Protein AF-A0A534IBG1-F1 (afdb_monomer_lite)

Structure (mmCIF, N/CA/C/O backbone):
data_AF-A0A534IBG1-F1
#
_entry.id   AF-A0A534IBG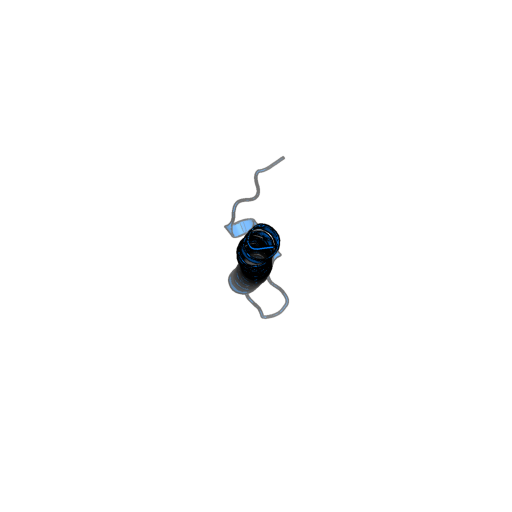1-F1
#
loop_
_atom_site.group_PDB
_atom_site.id
_atom_site.type_symbol
_atom_site.label_atom_id
_atom_site.label_alt_id
_atom_site.label_comp_id
_atom_site.label_asym_id
_atom_site.label_entity_id
_atom_site.label_seq_id
_atom_site.pdbx_PDB_ins_code
_atom_site.Cartn_x
_atom_site.Cartn_y
_atom_site.Cartn_z
_atom_site.occupancy
_atom_site.B_iso_or_equiv
_atom_site.auth_seq_id
_atom_site.auth_comp_id
_atom_site.auth_asym_id
_atom_site.auth_atom_id
_atom_site.pdbx_PDB_model_num
ATOM 1 N N . MET A 1 1 ? 4.230 24.078 -19.502 1.00 48.56 1 MET A N 1
ATOM 2 C CA . MET A 1 1 ? 4.314 22.976 -18.520 1.00 48.56 1 MET A CA 1
ATOM 3 C C . MET A 1 1 ? 3.468 21.836 -19.071 1.00 48.56 1 MET A C 1
ATOM 5 O O . MET A 1 1 ? 2.251 21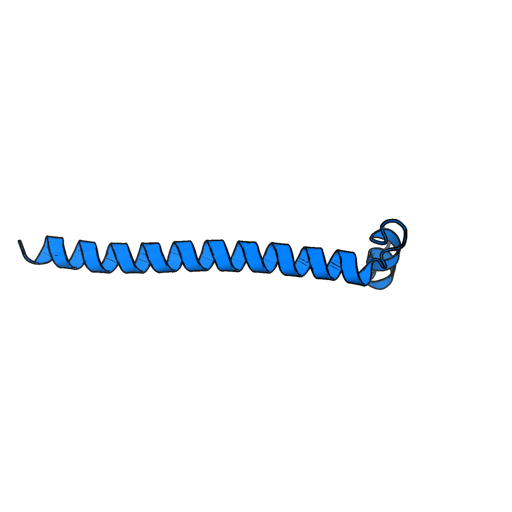.905 -18.986 1.00 48.56 1 MET A O 1
ATOM 9 N N . ALA A 1 2 ? 4.071 20.903 -19.814 1.00 55.28 2 ALA A N 1
ATOM 10 C CA . ALA A 1 2 ? 3.309 19.865 -20.510 1.00 55.28 2 ALA A CA 1
ATOM 11 C C . ALA A 1 2 ? 2.666 18.914 -19.487 1.00 55.28 2 ALA A C 1
ATOM 13 O O . ALA A 1 2 ? 3.358 18.426 -18.593 1.00 55.28 2 ALA A O 1
ATOM 14 N N . MET A 1 3 ? 1.358 18.666 -19.608 1.00 57.53 3 MET A N 1
ATOM 15 C CA . MET A 1 3 ? 0.681 17.612 -18.850 1.00 57.53 3 MET A CA 1
ATOM 16 C C . MET A 1 3 ? 1.331 16.269 -19.198 1.00 57.53 3 MET A C 1
ATOM 18 O O . MET A 1 3 ? 1.225 15.794 -20.327 1.00 57.53 3 MET A O 1
ATOM 22 N N . VAL A 1 4 ? 2.026 15.657 -18.239 1.00 70.94 4 VAL A N 1
ATOM 23 C CA . VAL A 1 4 ? 2.529 14.289 -18.393 1.00 70.94 4 VAL A CA 1
ATOM 24 C C . VAL A 1 4 ? 1.333 13.341 -18.357 1.00 70.94 4 VAL A C 1
ATOM 26 O O . VAL A 1 4 ? 0.672 13.204 -17.332 1.00 70.94 4 VAL A O 1
ATOM 29 N N . GLY A 1 5 ? 1.051 12.691 -19.486 1.00 76.06 5 GLY A N 1
ATOM 30 C CA . GLY A 1 5 ? 0.048 11.631 -19.563 1.00 76.06 5 GLY A CA 1
ATOM 31 C C . GLY A 1 5 ? 0.507 10.342 -18.872 1.00 76.06 5 GLY A C 1
ATOM 32 O O . GLY A 1 5 ? 1.705 10.103 -18.704 1.00 76.06 5 GLY A O 1
ATOM 33 N N . LEU A 1 6 ? -0.452 9.472 -18.535 1.00 73.75 6 LEU A N 1
ATOM 34 C CA . LEU A 1 6 ? -0.229 8.130 -17.970 1.00 73.75 6 LEU A CA 1
ATOM 35 C C . LEU A 1 6 ? 0.918 7.327 -18.627 1.00 73.75 6 LEU A C 1
ATOM 37 O O . LEU A 1 6 ? 1.735 6.781 -17.886 1.00 73.75 6 LEU A O 1
ATOM 41 N N . PRO A 1 7 ? 1.071 7.273 -19.969 1.00 75.69 7 PRO A N 1
ATOM 42 C CA . PRO A 1 7 ? 2.195 6.555 -20.580 1.00 75.69 7 PRO A CA 1
ATOM 43 C C . PRO A 1 7 ? 3.568 7.150 -20.225 1.00 75.69 7 PRO A C 1
ATOM 45 O O . PRO A 1 7 ? 4.529 6.405 -20.041 1.00 75.69 7 PRO A O 1
ATOM 48 N N . GLY A 1 8 ? 3.664 8.473 -20.062 1.00 76.75 8 GLY A N 1
ATOM 49 C CA . GLY A 1 8 ? 4.896 9.140 -19.633 1.00 76.75 8 GLY A CA 1
ATOM 50 C C . GLY A 1 8 ? 5.246 8.860 -18.169 1.00 76.75 8 GLY A C 1
ATOM 51 O O . GLY A 1 8 ? 6.421 8.727 -17.833 1.00 76.75 8 GLY A O 1
ATOM 52 N N . LEU A 1 9 ? 4.234 8.707 -17.309 1.00 78.75 9 LEU A N 1
ATOM 53 C CA . LEU A 1 9 ? 4.407 8.278 -15.916 1.00 78.75 9 LEU A CA 1
ATOM 54 C C . LEU A 1 9 ? 4.909 6.833 -15.832 1.00 78.75 9 LEU A C 1
ATOM 56 O O . LEU A 1 9 ? 5.888 6.572 -15.141 1.00 78.75 9 LEU A O 1
ATOM 60 N N . CYS A 1 10 ? 4.303 5.908 -16.580 1.00 76.38 10 CYS A N 1
ATOM 61 C CA . CYS A 1 10 ? 4.719 4.503 -16.599 1.00 76.38 10 CYS A CA 1
ATOM 62 C C . CYS A 1 10 ? 6.144 4.319 -17.140 1.00 76.38 10 CYS A C 1
ATOM 64 O O . CYS A 1 10 ? 6.891 3.501 -16.614 1.00 76.38 10 CYS A O 1
ATOM 66 N N . ALA A 1 11 ? 6.555 5.096 -18.147 1.00 76.12 11 ALA A N 1
ATOM 67 C CA . ALA A 1 11 ? 7.928 5.050 -18.651 1.00 76.12 11 ALA A CA 1
ATOM 68 C C . ALA A 1 11 ? 8.957 5.482 -17.590 1.00 76.12 11 ALA A C 1
ATOM 70 O O . ALA A 1 11 ? 10.054 4.935 -17.537 1.00 76.12 11 ALA A O 1
ATOM 71 N N . ARG A 1 12 ? 8.599 6.437 -16.719 1.00 79.62 12 ARG A N 1
ATOM 72 C CA . ARG A 1 12 ? 9.470 6.914 -15.630 1.00 79.62 12 ARG A CA 1
ATOM 73 C C . ARG A 1 12 ? 9.404 6.075 -14.359 1.00 79.62 12 ARG A C 1
ATOM 75 O O . ARG A 1 12 ? 10.352 6.088 -13.586 1.00 79.62 12 ARG A O 1
ATOM 82 N N . ALA A 1 13 ? 8.300 5.370 -14.139 1.00 78.44 13 ALA A N 1
ATOM 83 C CA . ALA A 1 13 ? 8.115 4.487 -12.994 1.00 78.44 13 ALA A CA 1
ATOM 84 C C . ALA A 1 13 ? 8.776 3.112 -13.181 1.00 78.44 13 ALA A C 1
ATOM 86 O O . ALA A 1 13 ? 8.714 2.290 -12.272 1.00 78.44 13 ALA A O 1
ATOM 87 N N . ALA A 1 14 ? 9.370 2.827 -14.344 1.00 83.06 14 ALA A N 1
ATOM 88 C CA . ALA A 1 14 ? 10.124 1.598 -14.554 1.00 83.06 14 ALA A CA 1
ATOM 89 C C . ALA A 1 14 ? 11.369 1.582 -13.652 1.00 83.06 14 ALA A C 1
ATOM 91 O O . ALA A 1 14 ? 12.178 2.510 -13.679 1.00 83.06 14 ALA A O 1
ATOM 92 N N . VAL A 1 15 ? 11.516 0.525 -12.852 1.00 81.56 15 VAL A N 1
ATOM 93 C CA . VAL A 1 15 ? 12.643 0.352 -11.925 1.00 81.56 15 VAL A CA 1
ATOM 94 C C . VAL A 1 15 ? 13.407 -0.902 -12.331 1.00 81.56 15 VAL A C 1
ATOM 96 O O . VAL A 1 15 ? 12.960 -2.025 -12.100 1.00 81.56 15 VAL A O 1
ATOM 99 N N . GLY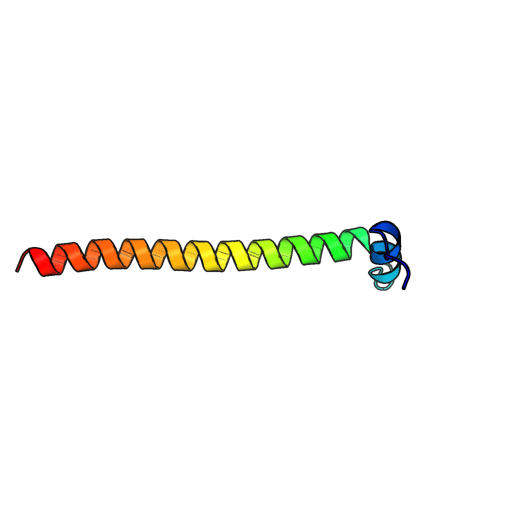 A 1 16 ? 14.567 -0.713 -12.963 1.00 81.38 16 GLY A N 1
ATOM 100 C CA . GLY A 1 16 ? 15.386 -1.815 -13.470 1.00 81.38 16 GLY A CA 1
ATOM 101 C C . GLY A 1 16 ? 14.617 -2.677 -14.488 1.00 81.38 16 GLY A C 1
ATOM 102 O O . GLY A 1 16 ? 14.0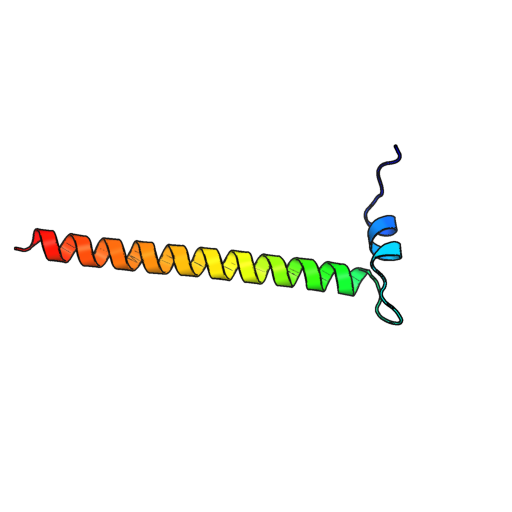55 -2.122 -15.430 1.00 81.38 16 GLY A O 1
ATOM 103 N N . PRO A 1 17 ? 14.560 -4.014 -14.329 1.00 85.12 17 PRO A N 1
ATOM 104 C CA . PRO A 1 17 ? 13.811 -4.896 -15.229 1.00 85.12 17 PRO A CA 1
ATOM 105 C C . PRO A 1 17 ? 12.289 -4.869 -14.994 1.00 85.12 17 PRO A C 1
ATOM 107 O O . PRO A 1 17 ? 11.552 -5.550 -15.705 1.00 85.12 17 PRO A O 1
ATOM 110 N N . ILE A 1 18 ? 11.801 -4.130 -13.990 1.00 84.62 18 ILE A N 1
ATOM 111 C CA . ILE A 1 18 ? 10.383 -4.106 -13.623 1.00 84.62 18 ILE A CA 1
ATOM 112 C C . ILE A 1 18 ? 9.670 -3.021 -14.445 1.00 84.62 18 ILE A C 1
ATOM 114 O O . ILE A 1 18 ? 10.010 -1.838 -14.323 1.00 84.62 18 ILE A O 1
ATOM 118 N N . PRO A 1 19 ? 8.660 -3.379 -15.258 1.00 86.81 19 PRO A N 1
ATOM 119 C CA . PRO A 1 19 ? 7.937 -2.417 -16.075 1.00 86.81 19 PRO A CA 1
ATOM 120 C C . PRO A 1 19 ? 7.122 -1.465 -15.190 1.00 86.81 19 PRO A C 1
ATOM 122 O O . PRO A 1 19 ? 6.513 -1.864 -14.194 1.00 86.81 19 PRO A O 1
ATOM 125 N N . GLY A 1 20 ? 7.091 -0.179 -15.546 1.00 85.38 20 GLY A N 1
ATOM 126 C CA . GLY A 1 20 ? 6.505 0.842 -14.674 1.00 85.38 20 GLY A CA 1
ATOM 127 C C . GLY A 1 20 ? 4.991 0.739 -14.486 1.00 85.38 20 GLY A C 1
ATOM 128 O O . GLY A 1 20 ? 4.472 1.260 -13.505 1.00 85.38 20 GLY A O 1
ATOM 129 N N . ASN A 1 21 ? 4.273 0.011 -15.348 1.00 86.56 21 ASN A N 1
ATOM 130 C CA . ASN A 1 21 ? 2.864 -0.321 -15.113 1.00 86.56 21 ASN A CA 1
ATOM 131 C C . ASN A 1 21 ? 2.676 -1.182 -13.849 1.00 86.56 21 ASN A C 1
ATOM 133 O O . ASN A 1 21 ? 1.749 -0.931 -13.084 1.00 86.56 21 ASN A O 1
ATOM 137 N N . LEU A 1 22 ? 3.568 -2.147 -13.596 1.00 89.12 22 LEU A N 1
ATOM 138 C CA . LEU A 1 22 ? 3.545 -2.982 -12.394 1.00 89.12 22 LEU A CA 1
ATOM 139 C C . LEU A 1 22 ? 3.916 -2.174 -11.155 1.00 89.12 22 LEU A C 1
ATOM 141 O O . LEU A 1 22 ? 3.304 -2.360 -10.108 1.00 89.12 22 LEU A O 1
ATOM 145 N N . VAL A 1 23 ? 4.862 -1.241 -11.276 1.00 91.12 23 VAL A N 1
ATOM 146 C CA . VAL A 1 23 ? 5.246 -0.347 -10.173 1.00 91.12 23 VAL A CA 1
ATOM 147 C C . VAL A 1 23 ? 4.085 0.570 -9.787 1.00 91.12 23 VAL A C 1
ATOM 149 O O . VAL A 1 23 ? 3.749 0.682 -8.608 1.00 91.12 23 VAL A O 1
ATOM 152 N N . VAL A 1 24 ? 3.418 1.175 -10.774 1.00 90.81 24 VAL A N 1
ATOM 153 C CA . VAL A 1 24 ? 2.225 2.001 -10.543 1.00 90.81 24 VAL A CA 1
ATOM 154 C C . VAL A 1 24 ? 1.097 1.165 -9.938 1.00 90.81 24 VAL A C 1
ATOM 156 O O . VAL A 1 24 ? 0.494 1.591 -8.955 1.00 90.81 24 VAL A O 1
ATOM 159 N N . LEU A 1 25 ? 0.839 -0.040 -10.459 1.00 92.62 25 LEU A N 1
ATOM 160 C CA . LEU A 1 25 ? -0.183 -0.939 -9.921 1.00 92.62 25 LEU A CA 1
ATOM 161 C C . LEU A 1 25 ? 0.112 -1.334 -8.467 1.00 92.62 25 LEU A C 1
ATOM 163 O O . LEU A 1 25 ? -0.782 -1.265 -7.628 1.00 92.62 25 LEU A O 1
ATOM 167 N N . ALA A 1 26 ? 1.357 -1.692 -8.151 1.00 93.75 26 ALA A N 1
ATOM 168 C CA . ALA A 1 26 ? 1.780 -2.017 -6.793 1.00 93.75 26 ALA A CA 1
ATOM 169 C C . ALA A 1 26 ? 1.582 -0.826 -5.845 1.00 93.75 26 ALA A C 1
ATOM 171 O O . ALA A 1 26 ? 1.053 -0.993 -4.747 1.00 93.75 26 ALA A O 1
ATOM 172 N N . GLY A 1 27 ? 1.929 0.385 -6.292 1.00 92.38 27 GLY A N 1
ATOM 173 C CA . GLY A 1 27 ? 1.675 1.616 -5.550 1.00 92.38 27 GLY A CA 1
ATOM 174 C C . GLY A 1 27 ? 0.186 1.835 -5.281 1.00 92.38 27 GLY A C 1
ATOM 175 O O . GLY A 1 27 ? -0.197 2.080 -4.138 1.00 92.38 27 GLY A O 1
ATOM 176 N N . VAL A 1 28 ? -0.668 1.698 -6.297 1.00 95.25 28 VAL A N 1
ATOM 177 C CA . VAL A 1 28 ? -2.127 1.834 -6.148 1.00 95.25 28 VAL A CA 1
ATOM 178 C C . VAL A 1 28 ? -2.673 0.800 -5.163 1.00 95.25 28 VAL A C 1
ATOM 180 O O . VAL A 1 28 ? -3.398 1.164 -4.239 1.00 95.25 28 VAL A O 1
ATOM 183 N N . LEU A 1 29 ? -2.287 -0.470 -5.303 1.00 96.62 29 LEU A N 1
ATOM 184 C CA . LEU A 1 29 ? -2.724 -1.545 -4.410 1.00 96.62 29 LEU A CA 1
ATOM 185 C C . LEU A 1 29 ? -2.281 -1.309 -2.964 1.00 96.62 29 LEU A C 1
ATOM 187 O O . LEU A 1 29 ? -3.073 -1.504 -2.045 1.00 96.62 29 LEU A O 1
ATOM 191 N N . PHE A 1 30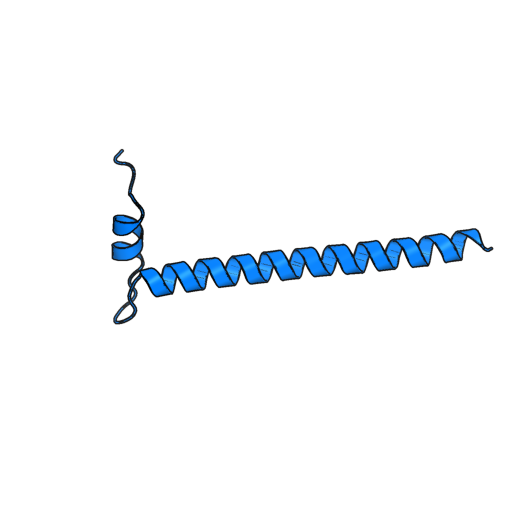 ? -1.051 -0.840 -2.757 1.00 95.19 30 PHE A N 1
ATOM 192 C CA . PHE A 1 30 ? -0.545 -0.498 -1.433 1.00 95.19 30 PHE A CA 1
ATOM 193 C C . PHE A 1 30 ? -1.386 0.602 -0.775 1.00 95.19 30 PHE A C 1
ATOM 195 O O . PHE A 1 30 ? -1.841 0.437 0.357 1.00 95.19 30 PHE A O 1
ATOM 202 N N . HIS A 1 31 ? -1.659 1.696 -1.492 1.00 96.56 31 HIS A N 1
ATOM 203 C CA . HIS A 1 31 ? -2.465 2.797 -0.957 1.00 96.56 31 HIS A CA 1
ATOM 204 C C . HIS A 1 31 ? -3.909 2.369 -0.682 1.00 96.56 31 HIS A C 1
ATOM 206 O O . HIS A 1 31 ? -4.445 2.692 0.377 1.00 96.56 31 HIS A O 1
ATOM 212 N N . LEU A 1 32 ? -4.530 1.599 -1.583 1.00 97.25 32 LEU A N 1
ATOM 213 C CA . LEU A 1 32 ? -5.877 1.059 -1.369 1.00 97.25 32 LEU A CA 1
ATOM 214 C C . LEU A 1 32 ? -5.927 0.108 -0.169 1.00 97.25 32 LEU A C 1
ATOM 216 O O . LEU A 1 32 ? -6.893 0.138 0.595 1.00 97.25 32 LEU A O 1
ATOM 220 N N . GLY A 1 33 ? -4.879 -0.691 0.037 1.00 96.94 33 GLY A N 1
ATOM 221 C CA . GLY A 1 33 ? -4.719 -1.532 1.220 1.00 96.94 33 GLY A CA 1
ATOM 222 C C . GLY A 1 33 ? -4.703 -0.708 2.507 1.00 96.94 33 GLY A C 1
ATOM 223 O O . GLY A 1 33 ? -5.502 -0.965 3.407 1.00 96.94 33 GLY A O 1
ATOM 224 N N . TRP A 1 34 ? -3.873 0.336 2.570 1.00 96.94 34 TRP A N 1
ATOM 225 C CA . TRP A 1 34 ? -3.819 1.242 3.724 1.00 96.94 34 TRP A CA 1
ATOM 226 C C . TRP A 1 34 ? -5.128 1.994 3.962 1.00 96.94 34 TRP A C 1
ATOM 228 O O . TRP A 1 34 ? -5.585 2.075 5.101 1.00 96.94 34 TRP A O 1
ATOM 238 N N . MET A 1 35 ? -5.769 2.496 2.904 1.00 96.94 35 MET A N 1
ATOM 239 C CA . MET A 1 35 ? -7.082 3.141 3.003 1.00 96.94 35 MET A CA 1
ATOM 240 C C . MET A 1 35 ? -8.138 2.177 3.549 1.00 96.94 35 MET A C 1
ATOM 242 O O . MET A 1 35 ? -8.897 2.535 4.449 1.00 96.94 35 MET A O 1
ATOM 246 N N . THR A 1 36 ? -8.158 0.937 3.055 1.00 96.88 36 THR A N 1
ATOM 247 C CA . THR A 1 36 ? -9.072 -0.110 3.532 1.00 96.88 36 THR A CA 1
ATOM 248 C C . THR A 1 36 ? -8.809 -0.436 4.995 1.00 96.88 36 THR A C 1
ATOM 250 O O . THR A 1 36 ? -9.746 -0.510 5.785 1.00 96.88 36 THR A O 1
ATOM 253 N N . PHE A 1 37 ? -7.543 -0.580 5.385 1.00 96.56 37 PHE A N 1
ATOM 254 C CA . PHE A 1 37 ? -7.159 -0.855 6.764 1.00 96.56 37 PHE A CA 1
ATOM 255 C C . PHE A 1 37 ? -7.598 0.266 7.718 1.00 96.56 37 PHE A C 1
ATOM 257 O O . PHE A 1 37 ? -8.231 -0.002 8.744 1.00 96.56 37 PHE A O 1
ATOM 264 N N . ALA A 1 38 ? -7.345 1.525 7.353 1.00 95.75 38 ALA A N 1
ATOM 265 C CA . ALA A 1 38 ? -7.781 2.689 8.122 1.00 95.75 38 ALA A CA 1
ATOM 266 C C . ALA A 1 38 ? -9.313 2.751 8.239 1.00 95.75 38 ALA A C 1
ATOM 268 O O . ALA A 1 38 ? -9.855 2.948 9.327 1.00 95.75 38 ALA A O 1
ATOM 269 N N . TYR A 1 39 ? -10.022 2.508 7.135 1.00 96.50 39 TYR A N 1
ATOM 270 C CA . TY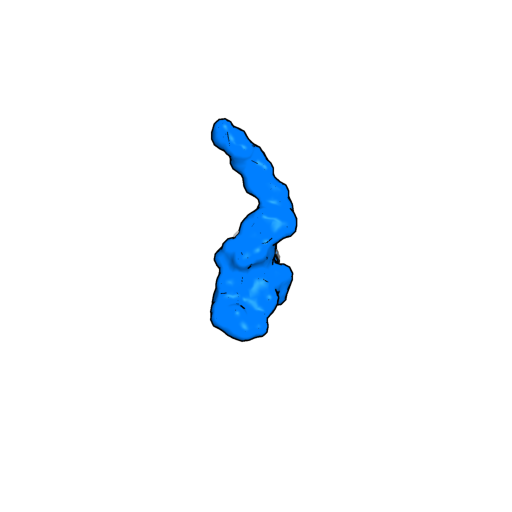R A 1 39 ? -11.482 2.485 7.112 1.00 96.50 39 TYR A CA 1
ATOM 271 C C . TYR A 1 39 ? -12.067 1.364 7.980 1.00 96.50 39 TYR A C 1
ATOM 273 O O . TYR A 1 39 ? -13.020 1.586 8.728 1.00 96.50 39 TYR A O 1
ATOM 281 N N . LEU A 1 40 ? -11.494 0.160 7.922 1.00 96.12 40 LEU A N 1
ATOM 282 C CA . LEU A 1 40 ? -11.910 -0.962 8.763 1.00 96.12 40 LEU A CA 1
ATOM 283 C C . LEU A 1 40 ? -11.668 -0.671 10.242 1.00 96.12 40 LEU A C 1
ATOM 285 O O . LEU A 1 40 ? -12.553 -0.928 11.055 1.00 96.12 40 LEU A O 1
ATOM 289 N N . THR A 1 41 ? -10.521 -0.081 10.572 1.00 94.75 41 THR A N 1
ATOM 290 C CA . THR A 1 41 ? -10.193 0.339 11.939 1.00 94.75 41 THR A CA 1
ATOM 291 C C . THR A 1 41 ? -11.230 1.332 12.458 1.00 94.75 41 THR A C 1
ATOM 293 O O . THR A 1 41 ? -11.824 1.105 13.510 1.00 94.75 41 THR A O 1
ATOM 296 N N . LEU A 1 42 ? -11.545 2.365 11.672 1.00 93.12 42 LEU A N 1
ATOM 297 C CA . LEU A 1 42 ? -12.568 3.350 12.019 1.00 93.12 42 LEU A CA 1
ATOM 298 C C . LEU A 1 42 ? -13.953 2.706 12.195 1.00 93.12 42 LEU A C 1
ATOM 300 O O . LEU A 1 42 ? -14.682 3.029 13.129 1.00 93.12 42 LEU A O 1
ATOM 304 N N . ARG A 1 43 ? -14.332 1.768 11.319 1.00 90.94 43 ARG A N 1
ATOM 305 C CA . ARG A 1 43 ? -15.622 1.069 11.421 1.00 90.94 43 ARG A CA 1
ATOM 306 C C . ARG A 1 43 ? -15.722 0.183 12.654 1.00 90.94 43 ARG A C 1
ATOM 308 O O . ARG A 1 43 ? -16.802 0.095 13.240 1.00 90.94 43 ARG A O 1
ATOM 315 N N . LEU A 1 44 ? -14.645 -0.511 13.013 1.00 91.06 44 LEU A N 1
ATOM 316 C CA . LEU A 1 44 ? -14.594 -1.342 14.215 1.00 91.06 44 LEU A CA 1
ATOM 317 C C . LEU A 1 44 ? -14.685 -0.477 15.469 1.00 91.06 44 LEU A C 1
ATOM 319 O O . LEU A 1 44 ? -15.470 -0.792 16.362 1.00 91.06 44 LEU A O 1
ATOM 323 N N . ASP A 1 45 ? -13.971 0.645 15.483 1.00 87.94 45 ASP A N 1
ATOM 324 C CA . ASP A 1 45 ? -14.028 1.620 16.563 1.00 87.94 45 ASP A CA 1
ATOM 325 C C . ASP A 1 45 ? -15.456 2.163 16.733 1.00 87.94 45 ASP A C 1
ATOM 327 O O . ASP A 1 45 ? -16.071 1.979 17.781 1.00 87.94 45 ASP A O 1
ATOM 331 N N . GLN A 1 46 ? -16.080 2.682 15.670 1.00 87.94 46 GLN A N 1
ATOM 332 C CA . GLN A 1 46 ? -17.472 3.160 15.702 1.00 87.94 46 GLN A CA 1
ATOM 333 C C . GLN A 1 46 ? -18.483 2.099 16.172 1.00 87.94 46 GLN A C 1
ATOM 335 O O . GLN A 1 46 ? -19.482 2.421 16.823 1.00 87.94 46 GLN A O 1
ATOM 340 N N . ARG A 1 47 ? -18.267 0.820 15.833 1.00 82.56 47 ARG A N 1
ATOM 341 C CA . ARG A 1 47 ? -19.096 -0.286 16.341 1.00 82.56 47 ARG A CA 1
ATOM 342 C C . ARG A 1 47 ? -18.886 -0.496 17.840 1.00 82.56 47 ARG A C 1
ATOM 344 O O . ARG A 1 47 ? -19.871 -0.641 18.557 1.00 82.56 47 ARG A O 1
ATOM 351 N N . SER A 1 48 ? -17.639 -0.465 18.303 1.00 78.19 48 SER A N 1
ATOM 352 C CA . SER A 1 48 ? -17.278 -0.585 19.719 1.00 78.19 48 SER A CA 1
ATOM 353 C C . SER A 1 48 ? -17.864 0.556 20.560 1.00 78.19 48 SER A C 1
ATOM 355 O O . SER A 1 48 ? -18.460 0.305 21.609 1.00 78.19 48 SER A O 1
ATOM 357 N N . TRP A 1 49 ? -17.801 1.798 20.068 1.00 72.12 49 TRP A N 1
ATOM 358 C CA . TRP A 1 49 ? -18.390 2.963 20.739 1.00 72.12 49 TRP A CA 1
ATOM 359 C C . TRP A 1 49 ? -19.906 2.845 20.906 1.00 72.12 49 TRP A C 1
ATOM 361 O O . TRP A 1 49 ? -20.413 3.089 22.000 1.00 72.12 49 TRP A O 1
ATOM 371 N N . ARG A 1 50 ? -20.638 2.401 19.873 1.00 65.62 50 ARG A N 1
ATOM 372 C CA . ARG A 1 50 ? -22.095 2.201 19.985 1.00 65.62 50 ARG A CA 1
ATOM 373 C C . ARG A 1 50 ? -22.471 1.157 21.036 1.00 65.62 50 ARG A C 1
ATOM 375 O O . ARG A 1 50 ? -23.407 1.383 21.796 1.00 65.62 50 ARG A O 1
ATOM 382 N N . VAL A 1 51 ? -21.728 0.052 21.115 1.00 66.94 51 VAL A N 1
ATOM 383 C CA . VAL A 1 51 ? -21.963 -0.999 22.121 1.00 66.94 51 VAL A CA 1
ATOM 384 C C . VAL A 1 51 ? -21.676 -0.484 23.537 1.00 66.94 51 VAL A C 1
ATOM 386 O O . VAL A 1 51 ? -22.456 -0.726 24.459 1.00 66.94 51 VAL A O 1
ATOM 389 N N . ARG A 1 52 ? -20.595 0.282 23.726 1.00 62.53 52 ARG A N 1
ATOM 390 C CA . ARG A 1 52 ? -20.255 0.864 25.035 1.00 62.53 52 ARG A CA 1
ATOM 391 C C . ARG A 1 52 ? -21.272 1.906 25.500 1.00 62.53 52 ARG A C 1
ATOM 393 O O . ARG A 1 52 ? -21.633 1.906 26.672 1.00 62.53 52 ARG A O 1
ATOM 400 N N . GLN A 1 53 ? -21.781 2.744 24.597 1.00 62.84 53 GLN A N 1
ATOM 401 C CA . GLN A 1 53 ? -22.785 3.754 24.937 1.00 62.84 53 GLN A CA 1
ATOM 402 C C . GLN A 1 53 ? -24.123 3.130 25.368 1.00 62.84 53 GLN A C 1
ATOM 404 O O . GLN A 1 53 ? -24.752 3.640 26.290 1.00 62.84 53 GLN A O 1
ATOM 409 N N . SER A 1 54 ? -24.529 1.995 24.780 1.00 60.41 54 SER A N 1
ATOM 410 C CA . SER A 1 54 ? -25.719 1.266 25.251 1.00 60.41 54 SER A CA 1
ATOM 411 C C . SER A 1 54 ? -25.554 0.664 26.647 1.00 60.41 54 SER A C 1
ATOM 413 O O . SER A 1 54 ? -26.538 0.553 27.367 1.00 60.41 54 SER A O 1
ATOM 415 N N . LEU A 1 55 ? -24.328 0.316 27.057 1.00 63.28 55 LEU A N 1
ATOM 416 C CA . LEU A 1 55 ? -24.070 -0.230 28.393 1.00 63.28 55 LEU A CA 1
ATOM 417 C C . LEU A 1 55 ? -24.159 0.844 29.489 1.00 63.28 55 LEU A C 1
ATOM 419 O O . LEU A 1 55 ? -24.609 0.555 30.591 1.00 63.28 55 LEU A O 1
ATOM 423 N N . ILE A 1 56 ? -23.750 2.081 29.183 1.00 61.50 56 ILE A N 1
ATOM 424 C CA . ILE A 1 56 ? -23.805 3.212 30.127 1.00 61.50 56 ILE A CA 1
ATOM 425 C C . ILE A 1 56 ? -25.249 3.713 30.312 1.00 61.50 56 ILE A C 1
ATOM 427 O O . ILE A 1 56 ? -25.575 4.256 31.358 1.00 61.50 56 ILE A O 1
ATOM 431 N N . ALA A 1 57 ? -26.132 3.489 29.335 1.00 60.31 57 ALA A N 1
ATOM 432 C CA . ALA A 1 57 ? -27.545 3.872 29.406 1.00 60.31 57 ALA A CA 1
ATOM 433 C C . ALA A 1 57 ? -28.447 2.867 30.161 1.00 60.31 57 ALA A C 1
ATOM 435 O O . ALA A 1 57 ? -29.646 3.108 30.276 1.00 60.31 57 ALA A O 1
ATOM 436 N N . ILE A 1 58 ? -27.900 1.737 30.628 1.00 59.25 58 ILE A N 1
ATOM 437 C CA . ILE A 1 58 ? -28.623 0.694 31.387 1.00 59.25 58 ILE A CA 1
ATOM 438 C C . ILE A 1 58 ? -28.418 0.840 32.914 1.00 59.25 58 ILE A C 1
ATOM 440 O O . ILE A 1 58 ? -29.107 0.169 33.681 1.00 59.25 58 ILE A O 1
ATOM 444 N N . GLY A 1 59 ? -27.484 1.695 33.352 1.00 55.69 59 GLY A N 1
ATOM 445 C CA . GLY A 1 59 ? -27.183 1.960 34.767 1.00 55.69 59 GLY A CA 1
ATOM 446 C C . GLY A 1 59 ? -28.031 3.062 35.383 1.00 55.69 59 GLY A C 1
ATOM 447 O O . GLY A 1 59 ? -28.307 4.053 34.672 1.00 55.69 59 GLY A O 1
#

Foldseek 3Di:
DDPQDPVNQQCVCDDPPRGSVVSVVVVVVVVVVVVVVVVVVVVVVVVVVVVVVVVVVVD

Secondary structure (DSSP, 8-state):
-----HHHHHHHS-BTTB-HHHHHHHHHHHHHHHHHHHHHHHHHHHHHHHHHHHHHTT-

pLDDT: mean 81.33, std 13.61, range [48.56, 97.25]

Radius of gyration: 21.29 Å; chains: 1; bounding box: 44×28×55 Å

Sequence (59 aa):
MAMVGLPGLCARAAVGPIPGNLVVLAGVLFHLGWMTFAYLTLRLDQRSWRVRQSLIAIG